Protein AF-A0A4R9Q111-F1 (afdb_monomer_lite)

Foldseek 3Di:
DPDPDDDQDDDDQDLLVQQADPVGSQFGDPQQDPPPRPHGDPVSVVSVVVSVVVRVVVSVVD

pLDDT: mean 90.9, std 12.82, range [48.0, 98.75]

Structure (mmCIF, N/CA/C/O backbone):
data_AF-A0A4R9Q111-F1
#
_entry.id   AF-A0A4R9Q111-F1
#
loop_
_atom_site.group_PDB
_atom_site.id
_atom_site.type_symbol
_atom_site.label_atom_id
_atom_site.label_alt_id
_atom_site.label_comp_id
_atom_site.label_asym_id
_atom_site.label_entity_id
_atom_site.label_seq_id
_atom_site.pdbx_PDB_ins_code
_atom_site.Cartn_x
_atom_site.Cartn_y
_atom_site.Cartn_z
_atom_site.occupancy
_atom_site.B_iso_or_equiv
_atom_site.auth_seq_id
_atom_site.auth_comp_id
_atom_site.auth_asym_id
_atom_site.auth_atom_id
_atom_site.pdbx_PDB_model_num
ATOM 1 N N . MET A 1 1 ? -15.285 11.172 39.679 1.00 48.00 1 MET A N 1
ATOM 2 C CA . MET A 1 1 ? -15.611 10.025 38.806 1.00 48.00 1 MET A CA 1
ATOM 3 C C . MET A 1 1 ? -14.394 9.745 37.941 1.00 48.00 1 MET A C 1
ATOM 5 O O . MET A 1 1 ? -14.001 10.664 37.232 1.00 48.00 1 MET A O 1
ATOM 9 N N . PRO A 1 2 ? -13.733 8.579 38.025 1.00 56.00 2 PRO A N 1
ATOM 10 C CA . PRO A 1 2 ? -12.665 8.270 37.082 1.00 56.00 2 PRO A CA 1
ATOM 11 C C . PRO A 1 2 ? -13.296 8.125 35.692 1.00 56.00 2 PRO A C 1
ATOM 13 O O . PRO A 1 2 ? -14.213 7.328 35.503 1.00 56.00 2 PRO A O 1
ATOM 16 N N . GLY A 1 3 ? -12.870 8.976 34.757 1.00 54.34 3 GLY A N 1
ATOM 17 C CA . GLY A 1 3 ? -13.375 8.996 33.389 1.00 54.34 3 GLY A CA 1
ATOM 18 C C . GLY A 1 3 ? -13.093 7.672 32.687 1.00 54.34 3 GLY A C 1
ATOM 19 O O . GLY A 1 3 ? -11.988 7.137 32.768 1.00 54.34 3 GLY A O 1
ATOM 20 N N . SER A 1 4 ? -14.102 7.144 32.002 1.00 60.44 4 SER A N 1
ATOM 21 C CA . SER A 1 4 ? -14.001 5.983 31.123 1.00 60.44 4 SER A CA 1
ATOM 22 C C . SER A 1 4 ? -13.077 6.305 29.943 1.00 60.44 4 SER A C 1
ATOM 24 O O . SER A 1 4 ? -13.520 6.778 28.895 1.00 60.44 4 SER A O 1
ATOM 26 N N . GLY A 1 5 ? -11.775 6.098 30.128 1.00 59.28 5 GLY A N 1
ATOM 27 C CA . GLY A 1 5 ? -10.795 6.218 29.057 1.00 59.28 5 GLY A CA 1
ATOM 28 C C . GLY A 1 5 ? -11.065 5.157 27.997 1.00 59.28 5 GLY A C 1
ATOM 29 O O . GLY A 1 5 ? -10.912 3.966 28.263 1.00 59.28 5 GLY A O 1
ATOM 30 N N . HIS A 1 6 ? -11.461 5.575 26.796 1.00 64.31 6 HIS A N 1
ATOM 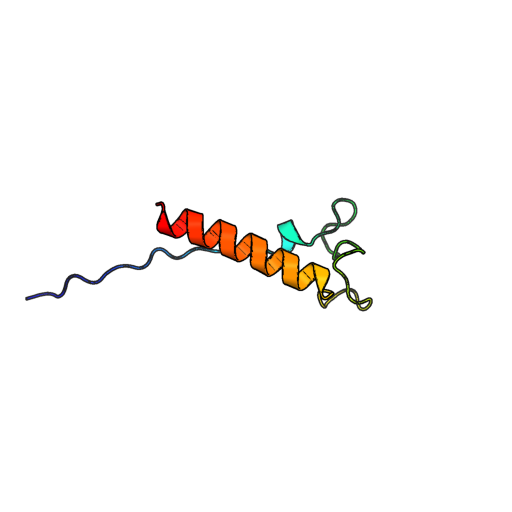31 C CA . HIS A 1 6 ? -11.415 4.697 25.633 1.00 64.31 6 HIS A CA 1
ATOM 32 C C . HIS A 1 6 ? -9.944 4.365 25.372 1.00 64.31 6 HIS A C 1
ATOM 34 O O . HIS A 1 6 ? -9.164 5.237 24.990 1.00 64.31 6 HIS A O 1
ATOM 40 N N . ARG A 1 7 ? -9.535 3.115 25.609 1.00 69.00 7 ARG A N 1
ATOM 41 C CA . ARG A 1 7 ? -8.240 2.635 25.119 1.00 69.00 7 ARG A CA 1
ATOM 42 C C . ARG A 1 7 ? -8.409 2.327 23.639 1.00 69.00 7 ARG A C 1
ATOM 44 O O . ARG A 1 7 ? -8.986 1.301 23.293 1.00 69.00 7 ARG A O 1
ATOM 51 N N . ALA A 1 8 ? -7.930 3.222 22.782 1.00 71.25 8 ALA A N 1
ATOM 52 C CA . ALA A 1 8 ? -7.777 2.916 21.368 1.00 71.25 8 ALA A CA 1
ATOM 53 C C . ALA A 1 8 ? -6.901 1.657 21.221 1.00 71.25 8 ALA A C 1
ATOM 55 O O . ALA A 1 8 ? -5.846 1.559 21.855 1.00 71.25 8 ALA A O 1
ATOM 56 N N . LYS A 1 9 ? -7.357 0.682 20.426 1.00 79.44 9 LYS A N 1
ATOM 57 C CA . LYS A 1 9 ? -6.565 -0.506 20.085 1.00 79.44 9 LYS A CA 1
ATOM 58 C C . LYS A 1 9 ? -5.496 -0.068 19.069 1.00 79.44 9 LYS A C 1
ATOM 60 O O . LYS A 1 9 ? -5.879 0.434 18.013 1.00 79.44 9 LYS A O 1
ATOM 65 N N . PRO A 1 10 ? -4.187 -0.210 19.347 1.00 88.12 10 PRO A N 1
ATOM 66 C CA . PRO A 1 10 ? -3.173 0.053 18.334 1.00 88.12 10 PRO A CA 1
ATOM 67 C C . PRO A 1 10 ? -3.310 -0.973 17.205 1.00 88.12 10 PRO A C 1
ATOM 69 O O . PRO A 1 10 ? -3.466 -2.167 17.462 1.00 88.12 10 PRO A O 1
ATOM 72 N N . ALA A 1 11 ? -3.247 -0.500 15.965 1.00 91.00 11 ALA A N 1
ATOM 73 C CA . ALA A 1 11 ? -3.273 -1.322 14.763 1.00 91.00 11 ALA A CA 1
ATOM 74 C C . ALA A 1 11 ? -2.136 -0.894 13.830 1.00 91.00 11 ALA A C 1
ATOM 76 O O . ALA A 1 11 ? -1.722 0.266 13.841 1.00 91.00 11 ALA A O 1
ATOM 77 N N . VAL A 1 12 ? -1.631 -1.840 13.040 1.00 95.00 12 VAL A N 1
ATOM 78 C CA . VAL A 1 12 ? -0.555 -1.625 12.068 1.00 95.00 12 VAL A CA 1
ATOM 79 C C . VAL A 1 12 ? -1.040 -2.097 10.705 1.00 95.00 12 VAL A C 1
ATOM 81 O O . VAL A 1 12 ? -1.684 -3.142 10.603 1.00 95.00 12 VAL A O 1
ATOM 84 N N . VAL A 1 13 ? -0.724 -1.323 9.670 1.00 96.56 13 VAL A N 1
ATOM 85 C CA . VAL A 1 13 ? -0.934 -1.693 8.270 1.00 96.56 13 VAL A CA 1
ATOM 86 C C . VAL A 1 13 ? 0.427 -2.002 7.656 1.00 96.56 13 VAL A C 1
ATOM 88 O O . VAL A 1 13 ? 1.345 -1.194 7.757 1.00 96.56 13 VAL A O 1
ATOM 91 N N . ASP A 1 14 ? 0.558 -3.181 7.055 1.00 95.94 14 ASP A N 1
ATOM 92 C CA . ASP A 1 14 ? 1.787 -3.644 6.409 1.00 95.94 14 ASP A CA 1
ATOM 93 C C . ASP A 1 14 ? 1.752 -3.295 4.914 1.00 95.94 14 ASP A C 1
ATOM 95 O O . ASP A 1 14 ? 1.129 -3.995 4.111 1.00 95.94 14 ASP A O 1
ATOM 99 N N . PHE A 1 15 ? 2.379 -2.173 4.555 1.00 96.88 15 PHE A N 1
ATOM 100 C CA . PHE A 1 15 ? 2.483 -1.734 3.162 1.00 96.88 15 PHE A CA 1
ATOM 101 C C . PHE A 1 15 ? 3.590 -2.447 2.389 1.00 96.88 15 PHE A C 1
ATOM 103 O O . PHE A 1 15 ? 3.470 -2.565 1.172 1.00 96.88 15 PHE A O 1
ATOM 110 N N . GLU A 1 16 ? 4.624 -2.963 3.060 1.00 95.06 16 GLU A N 1
ATOM 111 C CA . GLU A 1 16 ? 5.667 -3.736 2.378 1.00 95.06 16 GLU A CA 1
ATOM 112 C C . GLU A 1 16 ? 5.041 -4.954 1.712 1.00 95.06 16 GLU A C 1
ATOM 114 O O . GLU A 1 16 ? 5.209 -5.161 0.515 1.00 95.06 16 GLU A O 1
ATOM 119 N N . ARG A 1 17 ? 4.199 -5.695 2.438 1.00 95.44 17 ARG A N 1
ATOM 120 C CA . ARG A 1 17 ? 3.475 -6.833 1.864 1.00 95.44 17 ARG A CA 1
ATOM 121 C C . ARG A 1 17 ? 2.572 -6.453 0.685 1.00 95.44 17 ARG A C 1
ATOM 123 O O . ARG A 1 17 ? 2.355 -7.285 -0.193 1.00 95.44 17 ARG A O 1
ATOM 130 N N . ALA A 1 18 ? 1.998 -5.253 0.695 1.00 96.94 18 ALA A N 1
ATOM 131 C CA . ALA A 1 18 ? 1.087 -4.804 -0.352 1.00 96.94 18 ALA A CA 1
ATOM 132 C C . ALA A 1 18 ? 1.816 -4.405 -1.640 1.00 96.94 18 ALA A C 1
ATOM 134 O O . ALA A 1 18 ? 1.297 -4.636 -2.729 1.00 96.94 18 ALA A O 1
ATOM 135 N N . LEU A 1 19 ? 3.002 -3.806 -1.510 1.00 98.12 19 LEU A N 1
ATOM 136 C CA . LEU A 1 19 ? 3.719 -3.225 -2.641 1.00 98.12 19 LEU A CA 1
ATOM 137 C C . LEU A 1 19 ? 4.900 -4.063 -3.130 1.00 98.12 19 LEU A C 1
ATOM 139 O O . LEU A 1 19 ? 5.384 -3.817 -4.233 1.00 98.12 19 LEU A O 1
ATOM 143 N N . ALA A 1 20 ? 5.385 -5.013 -2.330 1.00 97.88 20 ALA A N 1
ATOM 144 C CA . ALA A 1 20 ? 6.577 -5.783 -2.647 1.00 97.88 20 ALA A CA 1
ATOM 145 C C . 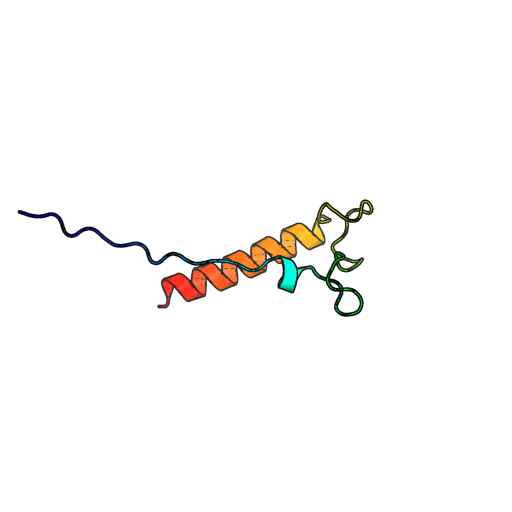ALA A 1 20 ? 6.424 -6.615 -3.927 1.00 97.88 20 ALA A C 1
ATOM 147 O O . ALA A 1 20 ? 5.386 -7.229 -4.184 1.00 97.88 20 ALA A O 1
ATOM 148 N N . ASP A 1 21 ? 7.508 -6.699 -4.696 1.00 97.31 21 ASP A N 1
ATOM 149 C CA . ASP A 1 21 ? 7.641 -7.669 -5.775 1.00 97.31 21 ASP A CA 1
ATOM 150 C C . ASP A 1 21 ? 7.692 -9.090 -5.175 1.00 97.31 21 ASP A C 1
ATOM 152 O O . ASP A 1 21 ? 8.615 -9.402 -4.413 1.00 97.31 21 ASP A O 1
ATOM 156 N N . PRO A 1 22 ? 6.760 -9.998 -5.523 1.00 96.00 22 PRO A N 1
ATOM 157 C CA . PRO A 1 22 ? 6.783 -11.372 -5.024 1.00 96.00 22 PRO A CA 1
ATOM 158 C C . PRO A 1 22 ? 8.064 -12.138 -5.380 1.00 96.00 22 PRO A C 1
ATOM 160 O O . PRO A 1 22 ? 8.449 -13.059 -4.658 1.00 96.00 22 PRO A O 1
ATOM 163 N N . ALA A 1 23 ? 8.720 -11.783 -6.490 1.00 96.69 23 ALA A N 1
ATOM 164 C CA . ALA A 1 23 ? 9.986 -12.379 -6.905 1.00 96.69 23 ALA A CA 1
ATOM 165 C C . ALA A 1 23 ? 11.196 -11.751 -6.193 1.00 96.69 23 ALA A C 1
ATOM 167 O O . ALA A 1 23 ? 12.258 -12.375 -6.125 1.00 96.69 23 ALA A O 1
ATOM 168 N N . ASN A 1 24 ? 11.056 -10.535 -5.656 1.00 95.19 24 ASN A N 1
ATOM 169 C CA . ASN A 1 24 ? 12.104 -9.838 -4.920 1.00 95.19 24 ASN A CA 1
ATOM 170 C C . ASN A 1 24 ? 11.517 -8.944 -3.807 1.00 95.19 24 ASN A C 1
ATOM 172 O O . ASN A 1 24 ? 11.363 -7.741 -4.015 1.00 95.19 24 ASN A O 1
ATOM 176 N N . PRO A 1 25 ? 11.252 -9.495 -2.606 1.00 94.94 25 PRO A N 1
ATOM 177 C CA . PRO A 1 25 ? 10.490 -8.794 -1.568 1.00 94.94 25 PRO A CA 1
ATOM 178 C C . PRO A 1 25 ? 11.120 -7.510 -1.014 1.00 94.94 25 PRO A C 1
ATOM 180 O O . PRO A 1 25 ? 10.458 -6.780 -0.288 1.00 94.94 25 PRO A O 1
ATOM 183 N N . VAL A 1 26 ? 12.391 -7.228 -1.328 1.00 94.38 26 VAL A N 1
ATOM 184 C CA . VAL A 1 26 ? 13.066 -5.976 -0.940 1.00 94.38 26 VAL A CA 1
ATOM 185 C C . VAL A 1 26 ? 12.912 -4.862 -1.983 1.00 94.38 26 VAL A C 1
ATOM 187 O O . VAL A 1 26 ? 13.550 -3.818 -1.862 1.00 94.38 26 VAL A O 1
ATOM 190 N N . ARG A 1 27 ? 12.115 -5.081 -3.036 1.00 96.31 27 ARG A N 1
ATOM 191 C CA . ARG A 1 27 ? 11.781 -4.083 -4.060 1.00 96.31 27 ARG A CA 1
ATOM 192 C C . ARG A 1 27 ? 10.279 -3.894 -4.152 1.00 96.31 27 ARG A C 1
ATOM 194 O O . ARG A 1 27 ? 9.515 -4.823 -3.904 1.00 96.31 27 ARG A O 1
ATOM 201 N N . LEU A 1 28 ? 9.879 -2.711 -4.599 1.00 98.12 28 LEU A N 1
ATOM 202 C CA . LEU A 1 28 ? 8.522 -2.476 -5.069 1.00 98.12 28 LEU A CA 1
ATOM 203 C C . LEU A 1 28 ? 8.273 -3.286 -6.349 1.00 98.12 28 LEU A C 1
ATOM 205 O O . LEU A 1 28 ? 9.163 -3.435 -7.191 1.00 98.12 28 LEU A O 1
ATOM 209 N N . LEU A 1 29 ? 7.055 -3.799 -6.507 1.00 98.31 29 LEU A N 1
ATOM 210 C CA . LEU A 1 29 ? 6.588 -4.341 -7.775 1.00 98.31 29 LEU A CA 1
ATOM 211 C C . LEU A 1 29 ? 6.674 -3.239 -8.835 1.00 98.31 29 LEU A C 1
ATOM 213 O O . LEU A 1 29 ? 6.264 -2.113 -8.579 1.00 98.31 29 LEU A O 1
ATOM 217 N N . SER A 1 30 ? 7.143 -3.560 -10.044 1.00 97.81 30 SER A N 1
ATOM 218 C CA . SER A 1 30 ? 7.369 -2.554 -11.098 1.00 97.81 30 SER A CA 1
ATOM 219 C C . SER A 1 30 ? 6.142 -1.694 -11.436 1.00 97.81 30 SER A C 1
ATOM 221 O O . SER A 1 30 ? 6.318 -0.585 -11.924 1.00 97.81 30 SER A O 1
ATOM 223 N N . ALA A 1 31 ? 4.918 -2.180 -11.206 1.00 98.12 31 ALA A N 1
ATOM 224 C CA . ALA A 1 31 ? 3.694 -1.394 -11.394 1.00 98.12 31 ALA A CA 1
ATOM 225 C C . ALA A 1 31 ? 3.514 -0.293 -10.328 1.00 98.12 31 ALA A C 1
ATOM 227 O O . ALA A 1 31 ? 2.859 0.717 -10.566 1.00 98.12 31 ALA A O 1
ATOM 228 N N . PHE A 1 32 ? 4.103 -0.488 -9.151 1.00 98.62 32 PHE A N 1
ATOM 229 C CA . PHE A 1 32 ? 3.991 0.387 -7.990 1.00 98.62 32 PHE A CA 1
ATOM 230 C C . PHE A 1 32 ? 5.250 1.214 -7.733 1.00 98.62 32 PHE A C 1
ATOM 232 O O . PHE A 1 32 ? 5.259 1.972 -6.776 1.00 98.62 32 PHE A O 1
ATOM 239 N N . ASP A 1 33 ? 6.296 1.089 -8.548 1.00 97.94 33 ASP A N 1
ATOM 240 C CA . ASP A 1 33 ? 7.539 1.861 -8.447 1.00 97.94 33 ASP A CA 1
ATOM 241 C C . ASP A 1 33 ? 7.479 3.074 -9.388 1.00 97.94 33 ASP A C 1
ATOM 243 O O . ASP A 1 33 ? 7.127 2.935 -10.561 1.00 97.94 33 ASP A O 1
ATOM 247 N N . CYS A 1 34 ? 7.827 4.271 -8.904 1.00 97.69 34 CYS A N 1
ATOM 248 C CA . CYS A 1 34 ? 7.924 5.459 -9.760 1.00 97.69 34 CYS A CA 1
ATOM 249 C C . CYS A 1 34 ? 9.174 5.450 -10.665 1.00 97.69 34 CYS A C 1
ATOM 251 O O . CYS A 1 34 ? 9.280 6.260 -11.588 1.00 97.69 34 CYS A O 1
ATOM 253 N N . GLY A 1 35 ? 10.104 4.523 -10.414 1.00 96.62 35 GLY A N 1
ATOM 254 C CA . GLY A 1 35 ? 11.323 4.293 -11.182 1.00 96.62 35 GLY A CA 1
ATOM 255 C C . GLY A 1 35 ? 12.615 4.503 -10.390 1.00 96.62 35 GLY A C 1
ATOM 256 O O . GLY A 1 35 ? 13.693 4.361 -10.969 1.00 96.62 35 GLY A O 1
ATOM 257 N N . ASP A 1 36 ? 12.537 4.839 -9.100 1.00 95.19 36 ASP A N 1
ATOM 258 C CA . ASP A 1 36 ? 13.713 5.036 -8.243 1.00 95.19 36 ASP A CA 1
ATOM 259 C C . ASP A 1 36 ? 13.944 3.909 -7.226 1.00 95.19 36 ASP A C 1
ATOM 261 O O . 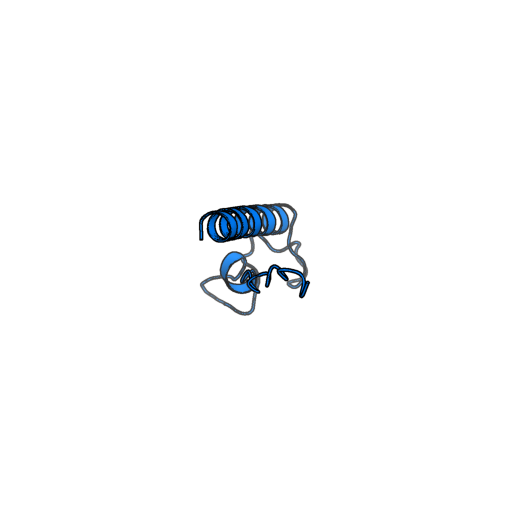ASP A 1 36 ? 14.963 3.906 -6.528 1.00 95.19 36 ASP A O 1
ATOM 265 N N . GLY A 1 37 ? 13.043 2.924 -7.174 1.00 93.75 37 GLY A N 1
ATOM 266 C CA . GLY A 1 37 ? 13.152 1.769 -6.291 1.00 93.75 37 GLY A CA 1
ATOM 267 C C . GLY A 1 37 ? 12.894 2.074 -4.817 1.00 93.75 37 GLY A C 1
ATOM 268 O O . GLY A 1 37 ? 13.136 1.198 -3.984 1.00 93.75 37 GLY A O 1
ATOM 269 N N . LEU A 1 38 ? 12.428 3.282 -4.484 1.00 94.19 38 LEU A N 1
ATOM 270 C CA . LEU A 1 38 ? 12.117 3.714 -3.122 1.00 94.19 38 LEU A CA 1
ATOM 271 C C . LEU A 1 38 ? 10.696 4.271 -3.005 1.00 94.19 38 LEU A C 1
ATOM 273 O O . LEU A 1 38 ? 9.986 3.936 -2.056 1.00 94.19 38 LEU A O 1
ATOM 277 N N . HIS A 1 39 ? 10.284 5.131 -3.933 1.00 97.00 39 HIS A N 1
ATOM 278 C CA . HIS A 1 39 ? 9.007 5.823 -3.861 1.00 97.00 39 HIS A CA 1
ATOM 279 C C . HIS A 1 39 ? 7.925 5.095 -4.668 1.00 97.00 39 HIS A C 1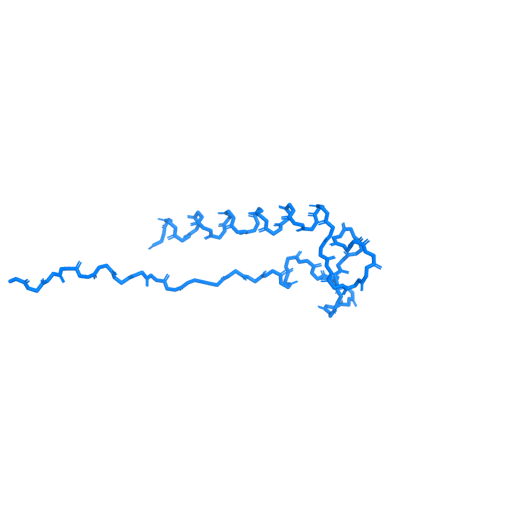
ATOM 281 O O . HIS A 1 39 ? 8.160 4.695 -5.814 1.00 97.00 39 HIS A O 1
ATOM 287 N N . PRO A 1 40 ? 6.709 4.965 -4.109 1.00 98.31 40 PRO A N 1
ATOM 288 C CA . PRO A 1 40 ? 5.583 4.462 -4.869 1.00 98.31 40 PRO A CA 1
ATOM 289 C C . PRO A 1 40 ? 5.254 5.346 -6.082 1.00 98.31 40 PRO A C 1
ATOM 291 O O . PRO A 1 40 ? 5.383 6.571 -6.032 1.00 98.31 40 PRO A O 1
ATOM 294 N N . SER A 1 41 ? 4.781 4.726 -7.160 1.00 98.56 41 SER A N 1
ATOM 295 C CA . SER A 1 41 ? 4.068 5.403 -8.247 1.00 98.56 41 SER A CA 1
ATOM 296 C C . SER A 1 41 ? 2.671 5.848 -7.790 1.00 98.56 41 SER A C 1
ATOM 298 O O . SER A 1 41 ? 2.224 5.507 -6.691 1.00 98.56 41 SER A O 1
ATOM 300 N N . ASP A 1 42 ? 1.937 6.556 -8.652 1.00 98.69 42 ASP A N 1
ATOM 301 C CA . ASP A 1 42 ? 0.528 6.895 -8.402 1.00 98.69 42 ASP A CA 1
ATOM 302 C C . ASP A 1 42 ? -0.321 5.641 -8.117 1.00 98.69 42 ASP A C 1
ATOM 304 O O . ASP A 1 42 ? -1.106 5.620 -7.165 1.00 98.69 42 ASP A O 1
ATOM 308 N N . ASP A 1 43 ? -0.107 4.562 -8.879 1.00 98.75 43 ASP A N 1
ATOM 309 C CA . ASP A 1 43 ? -0.772 3.272 -8.661 1.00 98.75 43 ASP A CA 1
ATOM 310 C C . ASP A 1 43 ? -0.356 2.635 -7.325 1.00 98.75 43 ASP A C 1
ATOM 312 O O . ASP A 1 43 ? -1.189 2.048 -6.629 1.00 98.75 43 ASP A O 1
ATOM 316 N N . GLY A 1 44 ? 0.910 2.793 -6.924 1.00 98.38 44 GLY A N 1
ATOM 317 C CA . GLY A 1 44 ? 1.408 2.333 -5.628 1.00 98.38 44 GLY A CA 1
ATOM 318 C C . GLY A 1 44 ? 0.755 3.064 -4.451 1.00 98.38 44 GLY A C 1
ATOM 319 O O . GLY A 1 44 ? 0.290 2.429 -3.503 1.00 98.38 44 GLY A O 1
ATOM 320 N N . TYR A 1 45 ? 0.631 4.392 -4.525 1.00 98.62 45 TYR A N 1
ATOM 321 C CA . TYR A 1 45 ? -0.087 5.169 -3.51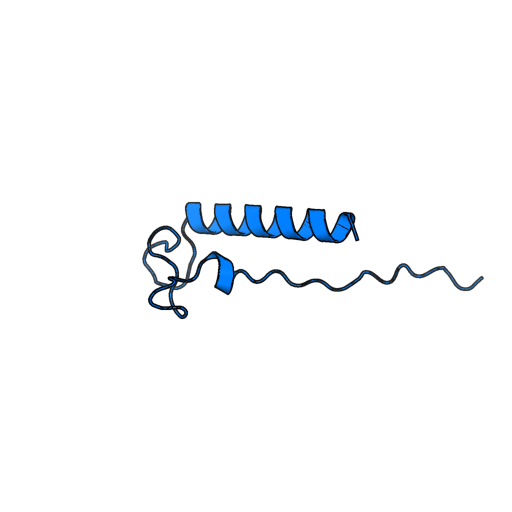0 1.00 98.62 45 TYR A CA 1
ATOM 322 C C . TYR A 1 45 ? -1.581 4.836 -3.465 1.00 98.62 45 TYR A C 1
ATOM 324 O O . TYR A 1 45 ? -2.157 4.738 -2.376 1.00 98.62 45 TYR A O 1
ATOM 332 N N . ALA A 1 46 ? -2.212 4.619 -4.623 1.00 98.69 46 ALA A N 1
ATOM 333 C CA . ALA A 1 46 ? -3.602 4.183 -4.686 1.00 98.69 46 ALA A CA 1
ATOM 334 C C . ALA A 1 46 ? -3.799 2.817 -4.008 1.00 98.69 46 ALA A C 1
ATOM 336 O O . ALA A 1 46 ? -4.784 2.620 -3.294 1.00 98.69 46 ALA A O 1
ATOM 337 N N . GLU A 1 47 ? -2.861 1.883 -4.173 1.00 98.56 47 GLU A N 1
ATOM 338 C CA . GLU A 1 47 ? -2.919 0.580 -3.510 1.00 98.56 47 GLU A CA 1
ATOM 339 C C . GLU A 1 47 ? -2.736 0.688 -1.989 1.00 98.56 47 GLU A C 1
ATOM 341 O O . GLU A 1 47 ? -3.510 0.095 -1.233 1.00 98.56 47 GLU A O 1
ATOM 346 N N . MET A 1 48 ? -1.803 1.521 -1.514 1.00 98.56 48 MET A N 1
ATOM 347 C CA . MET A 1 48 ? -1.663 1.809 -0.079 1.00 98.56 48 MET A CA 1
ATOM 348 C C . MET A 1 48 ? -2.967 2.345 0.524 1.00 98.56 48 MET A C 1
ATOM 350 O O . MET A 1 48 ? -3.366 1.917 1.610 1.00 98.56 48 MET A O 1
ATOM 354 N N . ALA A 1 49 ? -3.655 3.249 -0.180 1.00 98.56 49 ALA A N 1
ATOM 355 C CA . ALA A 1 49 ? -4.926 3.802 0.277 1.00 98.56 49 ALA A CA 1
ATOM 356 C C . ALA A 1 49 ? -6.005 2.714 0.421 1.00 98.56 49 ALA A C 1
ATOM 358 O O . ALA A 1 49 ? -6.650 2.639 1.467 1.00 98.56 49 ALA A O 1
ATOM 359 N N . LYS A 1 50 ? -6.147 1.818 -0.567 1.00 98.44 50 LYS A N 1
ATOM 360 C CA . LYS A 1 50 ? -7.099 0.691 -0.502 1.00 98.44 50 LYS A CA 1
ATOM 361 C C . LYS A 1 50 ? -6.795 -0.264 0.651 1.00 98.44 50 LYS A C 1
ATOM 363 O O . LYS A 1 50 ? -7.709 -0.742 1.331 1.00 98.44 50 LYS A O 1
ATOM 368 N N . VAL A 1 51 ? -5.515 -0.566 0.877 1.00 98.19 51 VAL A N 1
ATOM 369 C CA . VAL A 1 51 ? -5.080 -1.456 1.963 1.00 98.19 51 VAL A CA 1
ATOM 370 C C . VAL A 1 51 ? -5.363 -0.817 3.321 1.00 98.19 51 VAL A C 1
ATOM 372 O O . VAL A 1 51 ? -5.859 -1.501 4.222 1.00 98.19 51 VAL A O 1
ATOM 375 N N . PHE A 1 52 ? -5.104 0.486 3.457 1.00 97.69 52 PHE A N 1
ATOM 376 C CA . PHE A 1 52 ? -5.453 1.247 4.652 1.00 97.69 52 PHE A CA 1
ATOM 377 C C . PHE A 1 52 ? -6.963 1.251 4.896 1.00 97.69 52 PHE A C 1
ATOM 379 O O . PHE A 1 52 ? -7.383 0.870 5.985 1.00 97.69 52 PHE A O 1
ATOM 386 N N . GLU A 1 53 ? -7.774 1.605 3.897 1.00 98.00 53 GLU A N 1
ATOM 387 C CA . GLU A 1 53 ? -9.239 1.613 3.991 1.00 98.00 53 GLU A CA 1
ATOM 388 C C . GLU A 1 53 ? -9.762 0.241 4.440 1.00 98.00 53 GLU A C 1
ATOM 390 O O . GLU A 1 53 ? -10.462 0.125 5.444 1.00 98.00 53 GLU A O 1
ATOM 395 N N . SER A 1 54 ? -9.294 -0.832 3.800 1.00 96.88 54 SER A N 1
ATOM 396 C CA . SER A 1 54 ? -9.659 -2.205 4.168 1.00 96.88 54 SER A CA 1
ATOM 397 C C . SER A 1 54 ? -9.244 -2.578 5.597 1.00 96.88 54 SER A C 1
ATOM 399 O O . SER A 1 54 ? -9.928 -3.343 6.279 1.00 96.88 54 SER A O 1
ATOM 401 N N . ALA A 1 55 ? -8.075 -2.133 6.063 1.00 95.06 55 ALA A N 1
ATOM 402 C CA . ALA A 1 55 ? -7.625 -2.369 7.436 1.00 95.06 55 ALA A CA 1
ATOM 403 C C . ALA A 1 55 ? -8.431 -1.548 8.452 1.00 95.06 55 ALA A C 1
ATOM 405 O O . ALA A 1 55 ? -8.763 -2.058 9.522 1.00 95.06 55 ALA A O 1
ATOM 406 N N . PHE A 1 56 ? -8.777 -0.313 8.101 1.00 94.50 56 PHE A N 1
ATOM 407 C CA . PHE A 1 56 ? -9.551 0.591 8.935 1.00 94.50 56 PHE A CA 1
ATOM 408 C C . PHE A 1 56 ? -10.980 0.081 9.140 1.00 94.50 56 PHE A C 1
ATOM 410 O O . PHE A 1 56 ? -11.423 -0.029 10.281 1.00 94.50 56 PHE A O 1
ATOM 417 N N . GLU A 1 57 ? -11.653 -0.356 8.076 1.00 95.62 57 GLU A N 1
ATOM 418 C CA . GLU A 1 57 ? -12.987 -0.965 8.169 1.00 95.62 57 GLU A CA 1
ATOM 419 C C . GLU A 1 57 ? -12.989 -2.216 9.061 1.00 95.62 57 GLU A C 1
ATOM 421 O O . GLU A 1 57 ? -13.862 -2.399 9.911 1.00 95.62 57 GLU A O 1
ATOM 426 N N . ARG A 1 58 ? -11.950 -3.057 8.952 1.00 92.69 58 ARG A N 1
ATOM 427 C CA . ARG A 1 58 ? -11.780 -4.228 9.831 1.00 92.69 58 ARG A CA 1
ATOM 428 C C . ARG A 1 58 ? -11.569 -3.848 11.293 1.00 92.69 58 ARG A C 1
ATOM 430 O O . ARG A 1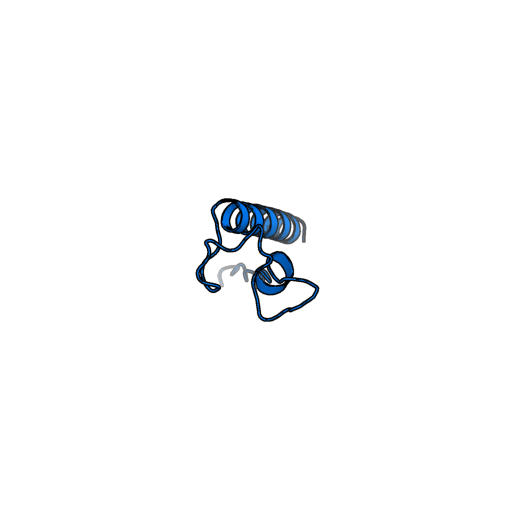 58 ? -12.025 -4.577 12.168 1.00 92.69 58 ARG A O 1
ATOM 437 N N . LEU A 1 59 ? -10.878 -2.742 11.558 1.00 90.62 59 LEU A N 1
ATOM 438 C CA . LEU A 1 59 ? -10.676 -2.240 12.913 1.00 90.62 59 LEU A CA 1
ATOM 439 C C . LEU A 1 59 ? -11.979 -1.698 13.510 1.00 90.62 59 LEU A C 1
ATOM 441 O O . LEU A 1 59 ? -12.240 -1.938 14.685 1.00 90.62 59 LEU A O 1
ATOM 445 N N . LEU A 1 60 ? -12.796 -0.997 12.718 1.00 89.00 60 LEU A N 1
ATOM 446 C CA . LEU A 1 60 ? -14.100 -0.494 13.161 1.00 89.00 60 LEU A CA 1
ATOM 447 C C . LEU A 1 60 ? -15.107 -1.621 13.422 1.00 89.00 60 LEU A C 1
ATOM 449 O O . LEU A 1 60 ? -15.963 -1.489 14.295 1.00 89.00 60 LEU A O 1
ATOM 453 N N . ALA A 1 61 ? -14.990 -2.734 12.699 1.00 86.94 61 ALA A N 1
ATOM 454 C CA . ALA A 1 61 ? -15.846 -3.905 12.865 1.00 86.94 61 ALA A CA 1
ATOM 455 C C . ALA A 1 61 ? -15.473 -4.823 14.057 1.00 86.94 61 ALA A C 1
ATOM 457 O O . ALA A 1 61 ? -16.165 -5.822 14.265 1.00 86.94 61 ALA A O 1
ATOM 458 N N . ALA A 1 62 ? -14.406 -4.531 14.821 1.00 73.06 62 ALA A N 1
ATOM 459 C CA . ALA A 1 62 ? -13.804 -5.428 15.828 1.00 73.06 62 ALA A CA 1
ATOM 460 C C . ALA A 1 62 ? -13.765 -4.883 17.270 1.00 73.06 62 ALA A C 1
ATOM 462 O O . ALA A 1 62 ? -13.930 -5.684 18.219 1.00 73.06 62 ALA A O 1
#

Radius of gyration: 16.24 Å; chains: 1; bounding box: 30×22×50 Å

Sequence (62 aa):
MPGSGHRAKPAVVDFERALADPANPVRLLSAFDCGDGLHPSDDGYAEMAKVFESAFERLLAA

Secondary structure (DSSP, 8-state):
-------PPP----HHHHHEETTEEEEE-TTTB-SSSSSB-HHHHHHHHHHHHHHHHHHHT-